Protein AF-A0A966R7M0-F1 (afdb_monomer_lite)

Foldseek 3Di:
DDPPPPPFFQKAKDFAWDADPVPRFIWFAAPPRPDIGGDDCVLVPDDPLLPVQRTHDDPLVVLLCVQLVVPPDQKDQLLSSLVRGDQVVSRQVVQDPPPDNCDNVNSVSNSVRSVSRSVPGRMMMGGDD

Sequence (129 aa):
MSKTAMGGHDIALELRVLMSPITGKPYVWDWGYQTRKEVDLSTYTVPEHLLIHIEGRGGAYYIYRDLNGYTKENEIAADNFFANFPEWEEVAPKVVEGDYSWTEEDHNSFRKLAEWCSERPGFVWTWPY

Radius of gyration: 16.23 Å; chains: 1; bounding box: 34×43×47 Å

Secondary structure (DSSP, 8-state):
---------SEEEEE--EE-TTT--EEEEPTTS--EEE--GGGG---GGGGGGSEE-SHHHHHHHHHTT-SS-SEEEHHHHHHTPPPHHHHGGG--BTB----HHHHHHHHHHHHHHHTSTTEEEE---

Structure (mmCIF, N/CA/C/O backbone):
data_AF-A0A966R7M0-F1
#
_entry.id   AF-A0A966R7M0-F1
#
loop_
_atom_site.group_PDB
_atom_site.id
_atom_site.type_symbol
_atom_site.label_atom_id
_atom_site.label_alt_id
_atom_site.label_comp_id
_atom_site.label_asym_id
_atom_site.label_entity_id
_atom_site.label_seq_id
_atom_site.pdbx_PDB_ins_code
_atom_site.Cartn_x
_atom_site.Cartn_y
_atom_site.Cartn_z
_atom_site.occupancy
_atom_site.B_iso_or_equiv
_atom_site.auth_seq_id
_atom_site.auth_comp_id
_atom_site.auth_asym_id
_atom_site.auth_atom_id
_atom_site.pdbx_PDB_model_num
ATOM 1 N N . MET A 1 1 ? 12.845 34.941 -9.083 1.00 35.88 1 MET A N 1
ATOM 2 C CA . MET A 1 1 ? 11.556 34.279 -8.793 1.00 35.88 1 MET A CA 1
ATOM 3 C C . MET A 1 1 ? 11.875 32.917 -8.207 1.00 35.88 1 MET A C 1
ATOM 5 O O . MET A 1 1 ? 12.387 32.072 -8.927 1.00 35.88 1 MET A O 1
ATOM 9 N N . SER A 1 2 ? 11.693 32.752 -6.897 1.00 37.03 2 SER A N 1
ATOM 10 C CA . SER A 1 2 ? 11.897 31.467 -6.226 1.00 37.03 2 SER A CA 1
ATOM 11 C C . SER A 1 2 ? 10.710 30.568 -6.563 1.00 37.03 2 SER A C 1
ATOM 13 O O . SER A 1 2 ? 9.593 30.848 -6.134 1.00 37.03 2 SER A O 1
ATOM 15 N N . LYS A 1 3 ? 10.926 29.543 -7.393 1.00 37.00 3 LYS A N 1
ATOM 16 C CA . LYS A 1 3 ? 9.976 28.439 -7.526 1.00 37.00 3 LYS A CA 1
ATOM 17 C C . LYS A 1 3 ? 10.215 27.531 -6.329 1.00 37.00 3 LYS A C 1
ATOM 19 O O . LYS A 1 3 ? 11.137 26.723 -6.341 1.00 37.00 3 LYS A O 1
ATOM 24 N N . THR A 1 4 ? 9.416 27.701 -5.287 1.00 37.06 4 THR A N 1
ATOM 25 C CA . THR A 1 4 ? 9.283 26.700 -4.233 1.00 37.06 4 THR A CA 1
ATOM 26 C C . THR A 1 4 ? 8.795 25.424 -4.916 1.00 37.06 4 THR A C 1
ATOM 28 O O . THR A 1 4 ? 7.667 25.380 -5.404 1.00 37.06 4 THR A O 1
ATOM 31 N N . ALA A 1 5 ? 9.667 24.425 -5.054 1.00 37.91 5 ALA A N 1
ATOM 32 C CA . ALA A 1 5 ? 9.270 23.107 -5.516 1.00 37.91 5 ALA A CA 1
ATOM 33 C C . ALA A 1 5 ? 8.318 22.531 -4.461 1.00 37.91 5 ALA A C 1
ATOM 35 O O . ALA A 1 5 ? 8.752 22.102 -3.394 1.00 37.91 5 ALA A O 1
ATOM 36 N N . MET A 1 6 ? 7.013 22.593 -4.727 1.00 37.59 6 MET A N 1
ATOM 37 C CA . MET A 1 6 ? 6.029 21.789 -4.012 1.00 37.59 6 MET A CA 1
ATOM 38 C C . MET A 1 6 ? 6.321 20.344 -4.401 1.00 37.59 6 MET A C 1
ATOM 40 O O . MET A 1 6 ? 5.908 19.889 -5.463 1.00 37.59 6 MET A O 1
ATOM 44 N N . GLY A 1 7 ? 7.150 19.668 -3.611 1.00 39.31 7 GLY A N 1
ATOM 45 C CA . GLY A 1 7 ? 7.468 18.263 -3.811 1.00 39.31 7 GLY A CA 1
ATOM 46 C C . GLY A 1 7 ? 6.246 17.411 -3.488 1.00 39.31 7 GLY A C 1
ATOM 47 O O . GLY A 1 7 ? 6.173 16.874 -2.391 1.00 39.31 7 GLY A O 1
ATOM 48 N N . GLY A 1 8 ? 5.292 17.341 -4.416 1.00 54.91 8 GLY A N 1
ATOM 49 C CA . GLY A 1 8 ? 4.174 16.406 -4.367 1.00 54.91 8 GLY A CA 1
ATOM 50 C C . GLY A 1 8 ? 4.659 14.985 -4.640 1.00 54.91 8 GLY A C 1
ATOM 51 O O . GLY A 1 8 ? 5.636 14.784 -5.364 1.00 54.91 8 GLY A O 1
ATOM 52 N N . HIS A 1 9 ? 4.020 14.016 -4.004 1.00 60.94 9 HIS A N 1
ATOM 53 C CA . HIS A 1 9 ? 4.139 12.603 -4.351 1.00 60.94 9 HIS A CA 1
ATOM 54 C C . HIS A 1 9 ? 3.080 12.296 -5.410 1.00 60.94 9 HIS A C 1
ATOM 56 O O . HIS A 1 9 ? 1.997 12.877 -5.351 1.00 60.94 9 HIS A O 1
ATOM 62 N N . ASP A 1 10 ? 3.388 11.423 -6.366 1.00 78.69 10 ASP A N 1
ATOM 63 C CA . ASP A 1 10 ? 2.438 11.006 -7.410 1.00 78.69 10 ASP A CA 1
ATOM 64 C C . ASP A 1 10 ? 1.548 9.852 -6.920 1.00 78.69 10 ASP A C 1
ATOM 66 O O . ASP A 1 10 ? 0.428 9.674 -7.395 1.00 78.69 10 ASP A O 1
ATOM 70 N N . ILE A 1 11 ? 2.033 9.112 -5.919 1.00 87.62 11 ILE A N 1
ATOM 71 C CA . ILE A 1 11 ? 1.284 8.153 -5.108 1.00 87.62 11 ILE A CA 1
ATOM 72 C C . ILE A 1 11 ? 1.777 8.223 -3.659 1.00 87.62 11 ILE A C 1
ATOM 74 O O . ILE A 1 11 ? 2.974 8.410 -3.413 1.00 87.62 11 ILE A O 1
ATOM 78 N N . ALA A 1 12 ? 0.881 8.019 -2.702 1.00 92.06 12 ALA A N 1
ATOM 79 C CA . ALA A 1 12 ? 1.232 7.750 -1.316 1.00 92.06 12 ALA A CA 1
ATOM 80 C C . ALA A 1 12 ? 0.381 6.610 -0.739 1.00 92.06 12 ALA A C 1
ATOM 82 O O . ALA A 1 12 ? -0.764 6.402 -1.137 1.00 92.06 12 ALA A O 1
ATOM 83 N N . LEU A 1 13 ? 0.947 5.874 0.213 1.00 93.31 13 LEU A N 1
ATOM 84 C CA . LEU A 1 13 ? 0.245 4.902 1.038 1.00 93.31 13 LEU A CA 1
ATOM 85 C C . LEU A 1 13 ? -0.063 5.519 2.403 1.00 93.31 13 LEU A C 1
ATOM 87 O O . LEU A 1 13 ? 0.836 5.891 3.155 1.00 93.31 13 LEU A O 1
ATOM 91 N N . GLU A 1 14 ? -1.337 5.553 2.764 1.00 92.75 14 GLU A N 1
ATOM 92 C CA . GLU A 1 14 ? -1.814 6.024 4.059 1.00 92.75 14 GLU A CA 1
ATOM 93 C C . GLU A 1 14 ? -2.369 4.867 4.886 1.00 92.75 14 GLU A C 1
ATOM 95 O O . GLU A 1 14 ? -3.020 3.964 4.364 1.00 92.75 14 GLU A O 1
ATOM 100 N N . LEU A 1 15 ? -2.182 4.929 6.205 1.00 92.69 15 LEU A N 1
ATOM 101 C CA . LEU A 1 15 ? -2.865 4.061 7.158 1.00 92.69 15 LEU A CA 1
ATOM 102 C C . LEU A 1 15 ? -3.935 4.869 7.898 1.00 92.69 15 LEU A C 1
ATOM 104 O O . LEU A 1 15 ? -3.625 5.741 8.711 1.00 92.69 15 LEU A O 1
ATOM 108 N N . ARG A 1 16 ? -5.208 4.565 7.639 1.00 91.25 16 ARG A N 1
ATOM 109 C CA . ARG A 1 16 ? -6.355 5.248 8.247 1.00 91.25 16 ARG A CA 1
ATOM 110 C C . ARG A 1 16 ? -6.905 4.433 9.403 1.00 91.25 16 ARG A C 1
ATOM 112 O O . ARG A 1 16 ? -7.558 3.409 9.217 1.00 91.25 16 ARG A O 1
ATOM 119 N N . VAL A 1 17 ? -6.653 4.920 10.612 1.00 92.50 17 VAL A N 1
ATOM 120 C CA . VAL A 1 17 ? -7.034 4.257 11.862 1.00 92.50 17 VAL A CA 1
ATOM 121 C C . VAL A 1 17 ? -7.840 5.219 12.718 1.00 92.50 17 VAL A C 1
ATOM 123 O O . VAL A 1 17 ? -7.537 6.407 12.812 1.00 92.50 17 VAL A O 1
ATOM 126 N N . LEU A 1 18 ? -8.871 4.690 13.364 1.00 91.50 18 LEU A N 1
ATOM 127 C CA . LEU A 1 18 ? -9.716 5.415 14.299 1.00 91.50 18 LEU A CA 1
ATOM 128 C C . LEU A 1 18 ? -9.485 4.908 15.720 1.00 91.50 18 LEU A C 1
ATOM 130 O O . LEU A 1 18 ? -9.131 3.752 15.939 1.00 91.50 18 LEU A O 1
ATOM 134 N N . MET A 1 19 ? -9.737 5.766 16.705 1.00 93.88 19 MET A N 1
ATOM 135 C CA . MET A 1 19 ? -9.628 5.405 18.118 1.00 93.88 19 MET A CA 1
ATOM 136 C C . MET A 1 19 ? -10.998 5.117 18.720 1.00 93.88 19 MET A C 1
ATOM 138 O O . MET A 1 19 ? -11.938 5.900 18.590 1.00 93.88 19 MET A O 1
ATOM 142 N N . SER A 1 20 ? -11.119 3.969 19.384 1.00 91.50 20 SER A N 1
ATOM 143 C CA . SER A 1 20 ? -12.325 3.565 20.105 1.00 91.50 20 SER A CA 1
ATOM 144 C C . SER A 1 20 ? -12.574 4.482 21.302 1.00 91.50 20 SER A C 1
ATOM 146 O O . SER A 1 20 ? -11.750 4.475 22.216 1.00 91.50 20 SER A O 1
ATOM 148 N N . PRO A 1 21 ? -13.715 5.186 21.401 1.00 89.81 21 PRO A N 1
ATOM 149 C CA . PRO A 1 21 ? -14.019 5.955 22.608 1.00 89.81 21 PRO A CA 1
ATOM 150 C C . PRO A 1 21 ? -14.364 5.055 23.808 1.00 89.81 21 PRO A C 1
ATOM 152 O O . PRO A 1 21 ? -14.321 5.510 24.943 1.00 89.81 21 PRO A O 1
ATOM 155 N N . ILE A 1 22 ? -14.707 3.782 23.563 1.00 92.31 22 ILE A N 1
ATOM 156 C CA . ILE A 1 22 ? -15.101 2.816 24.601 1.00 92.31 22 ILE A CA 1
ATOM 157 C C . ILE A 1 22 ? -13.884 2.036 25.103 1.00 92.31 22 ILE A C 1
ATOM 159 O O . ILE A 1 22 ? -13.634 1.964 26.300 1.00 92.31 22 ILE A O 1
ATOM 163 N N . THR A 1 23 ? -13.138 1.419 24.183 1.00 91.25 23 THR A N 1
ATOM 164 C CA . THR A 1 23 ? -12.027 0.512 24.526 1.00 91.25 23 THR A CA 1
ATOM 165 C C . THR A 1 23 ? -10.672 1.211 24.549 1.00 91.25 23 THR A C 1
ATOM 167 O O . THR A 1 23 ? -9.699 0.616 24.999 1.00 91.25 23 THR A O 1
ATOM 170 N N . GLY A 1 24 ? -10.579 2.445 24.043 1.00 92.44 24 GLY A N 1
ATOM 171 C CA . GLY A 1 24 ? -9.309 3.159 23.895 1.00 92.44 24 GLY A CA 1
ATOM 172 C C . GLY A 1 24 ? -8.348 2.527 22.884 1.00 92.44 24 GLY A C 1
ATOM 173 O O . GLY A 1 24 ? -7.200 2.948 22.801 1.00 92.44 24 GLY A O 1
ATOM 174 N N . LYS A 1 25 ? -8.787 1.515 22.124 1.00 92.38 25 LYS A N 1
ATOM 175 C CA . LYS A 1 25 ? -7.963 0.790 21.153 1.00 92.38 25 LYS A CA 1
ATOM 176 C C . LYS A 1 25 ? -8.137 1.316 19.726 1.00 92.38 25 LYS A C 1
ATOM 178 O O . LYS A 1 25 ? -9.238 1.770 19.382 1.00 92.38 25 LYS A O 1
ATOM 183 N N . PRO A 1 26 ? -7.091 1.219 18.889 1.00 94.19 26 PRO A N 1
ATOM 184 C CA . PRO A 1 26 ? -7.196 1.506 17.470 1.00 94.19 26 PRO A CA 1
ATOM 185 C C . PRO A 1 26 ? -8.095 0.488 16.766 1.00 94.19 26 PRO A C 1
ATOM 187 O O . PRO A 1 26 ? -8.146 -0.694 17.115 1.00 94.19 26 PRO A O 1
ATOM 190 N N . TYR A 1 27 ? -8.826 0.958 15.765 1.00 93.19 27 TYR A N 1
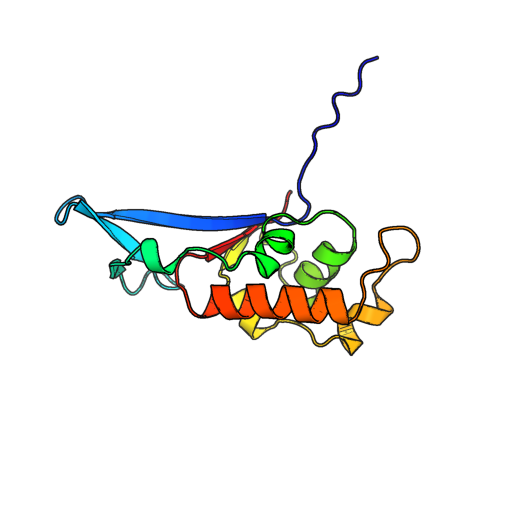ATOM 191 C CA . TYR A 1 27 ? -9.666 0.132 14.918 1.00 93.19 27 TYR A CA 1
ATOM 192 C C . TYR A 1 27 ? -9.744 0.704 13.508 1.00 93.19 27 TYR A C 1
ATOM 194 O O . TYR A 1 27 ? -9.540 1.898 13.287 1.00 93.19 27 TYR A O 1
ATOM 202 N N . VAL A 1 28 ? -10.111 -0.157 12.571 1.00 90.88 28 VAL A N 1
ATOM 203 C CA . VAL A 1 28 ? -10.386 0.205 11.183 1.00 90.88 28 VAL A CA 1
ATOM 204 C C . VAL A 1 28 ? -11.774 -0.283 10.795 1.00 90.88 28 VAL A C 1
ATOM 206 O O . VAL A 1 28 ? -12.350 -1.168 11.442 1.00 90.88 28 VAL A O 1
ATOM 209 N N . TRP A 1 29 ? -12.314 0.321 9.748 1.00 84.25 29 TRP A N 1
ATOM 210 C CA . TRP A 1 29 ? -13.477 -0.207 9.054 1.00 84.25 29 TRP A CA 1
ATOM 211 C C . TRP A 1 29 ? -13.004 -1.096 7.910 1.00 84.25 29 TRP A C 1
ATOM 213 O O . TRP A 1 29 ? -11.977 -0.817 7.292 1.00 84.25 29 TRP A O 1
ATOM 223 N N . ASP A 1 30 ? -13.732 -2.177 7.652 1.00 72.81 30 ASP A N 1
ATOM 224 C CA . ASP A 1 30 ? -13.605 -2.868 6.375 1.00 72.81 30 ASP A CA 1
ATOM 225 C C . ASP A 1 30 ? -14.116 -1.993 5.220 1.00 72.81 30 ASP A C 1
ATOM 227 O O . ASP A 1 30 ? -14.757 -0.949 5.412 1.00 72.81 30 ASP A O 1
ATOM 231 N N . TRP A 1 31 ? -13.806 -2.422 3.997 1.00 67.00 31 TRP A N 1
ATOM 232 C CA . TRP A 1 31 ? -14.342 -1.785 2.808 1.00 67.00 31 TRP A CA 1
ATOM 233 C C . TRP A 1 31 ? -15.877 -1.794 2.843 1.00 67.00 31 TRP A C 1
ATOM 235 O O . TRP A 1 31 ? -16.508 -2.826 3.070 1.00 67.00 31 TRP A O 1
ATOM 245 N N . GLY A 1 32 ? -16.487 -0.624 2.633 1.00 68.50 32 GLY A N 1
ATOM 246 C CA . GLY A 1 32 ? -17.939 -0.452 2.719 1.00 68.50 32 GLY A CA 1
ATOM 247 C C . GLY A 1 32 ? -18.488 -0.209 4.130 1.00 68.50 32 GLY A C 1
ATOM 248 O O . GLY A 1 32 ? -19.711 -0.186 4.285 1.00 68.50 32 GLY A O 1
ATOM 249 N N . TYR A 1 33 ? -17.625 0.007 5.134 1.00 76.88 33 TYR A N 1
ATOM 250 C CA . TYR A 1 33 ? -17.996 0.395 6.505 1.00 76.88 33 TYR A CA 1
ATOM 251 C C . TYR A 1 33 ? -18.978 -0.572 7.190 1.00 76.88 33 TYR A C 1
ATOM 253 O O . TYR A 1 33 ? -19.829 -0.156 7.977 1.00 76.88 33 TYR A O 1
ATOM 261 N N . GLN A 1 34 ? -18.883 -1.865 6.882 1.00 77.00 34 GLN A N 1
ATOM 262 C CA . GLN A 1 34 ? -19.800 -2.892 7.381 1.00 77.00 34 GLN A CA 1
ATOM 263 C C . GLN A 1 34 ? -19.371 -3.411 8.752 1.00 77.00 34 GLN A C 1
ATOM 265 O O . GLN A 1 34 ? -20.194 -3.598 9.650 1.00 77.00 34 GLN A O 1
ATOM 270 N N . THR A 1 35 ? -18.069 -3.615 8.933 1.00 79.00 35 THR A N 1
ATOM 271 C CA . THR A 1 35 ? -17.498 -4.246 10.116 1.00 79.00 35 THR A CA 1
ATOM 272 C C . THR A 1 35 ? -16.370 -3.414 10.684 1.00 79.00 35 THR A C 1
ATOM 274 O O . THR A 1 35 ? -15.410 -3.037 10.010 1.00 79.00 35 THR A O 1
ATOM 277 N N . ARG A 1 36 ? -16.451 -3.204 11.993 1.00 85.69 36 ARG A N 1
ATOM 278 C CA . ARG A 1 36 ? -15.388 -2.610 12.784 1.00 85.69 36 ARG A CA 1
ATOM 279 C C . ARG A 1 36 ? -14.416 -3.691 13.245 1.00 85.69 36 ARG A C 1
ATOM 281 O O . ARG A 1 36 ? -14.832 -4.642 13.904 1.00 85.69 36 ARG A O 1
ATOM 288 N N . LYS A 1 37 ? -13.126 -3.519 12.965 1.00 84.31 37 LYS A N 1
ATOM 289 C CA . LYS A 1 37 ? -12.069 -4.443 13.400 1.00 84.31 37 LYS A CA 1
ATOM 290 C C . LYS A 1 37 ? -11.094 -3.706 14.309 1.00 84.31 37 LYS A C 1
ATOM 292 O O . LYS A 1 37 ? -10.476 -2.739 13.875 1.00 84.31 37 LYS A O 1
ATOM 297 N N . GLU A 1 38 ? -10.976 -4.127 15.571 1.00 90.50 38 GLU A N 1
ATOM 298 C CA . GLU A 1 38 ? -9.846 -3.687 16.403 1.00 90.50 38 GLU A CA 1
ATOM 299 C C . GLU A 1 38 ? -8.549 -4.195 15.767 1.00 90.50 38 GLU A C 1
ATOM 301 O O . GLU A 1 38 ? -8.500 -5.325 15.278 1.00 90.50 38 GLU A O 1
ATOM 306 N N . VAL A 1 39 ? -7.515 -3.357 15.752 1.00 90.62 39 VAL A N 1
ATOM 307 C CA . VAL A 1 39 ? -6.235 -3.682 15.113 1.00 90.62 39 VAL A CA 1
ATOM 308 C C . VAL A 1 39 ? -5.096 -3.559 16.110 1.00 90.62 39 VAL A C 1
ATOM 310 O O . VAL A 1 39 ? -5.127 -2.717 17.004 1.00 90.62 39 VAL A O 1
ATOM 313 N N . ASP A 1 40 ? -4.077 -4.395 15.952 1.00 90.75 40 ASP A N 1
ATOM 314 C CA . ASP A 1 40 ? -2.808 -4.241 16.655 1.00 90.75 40 ASP A CA 1
ATOM 315 C C . ASP A 1 40 ? -1.822 -3.519 15.734 1.00 90.75 40 ASP A C 1
ATOM 317 O O . ASP A 1 40 ? -1.341 -4.098 14.760 1.00 90.75 40 ASP A O 1
ATOM 321 N N . LEU A 1 41 ? -1.517 -2.255 16.039 1.00 90.19 41 LEU A N 1
ATOM 322 C CA . LEU A 1 41 ? -0.634 -1.423 15.214 1.00 90.19 41 LEU A CA 1
ATOM 323 C C . LEU A 1 41 ? 0.802 -1.954 15.134 1.00 90.19 41 LEU A C 1
ATOM 325 O O . LEU A 1 41 ? 1.512 -1.609 14.194 1.00 90.19 41 LEU A O 1
ATOM 329 N N . SER A 1 42 ? 1.230 -2.830 16.050 1.00 90.56 42 SER A N 1
ATOM 330 C CA . SER A 1 42 ? 2.542 -3.482 15.937 1.00 90.56 42 SER A CA 1
ATOM 331 C C . SER A 1 42 ? 2.643 -4.397 14.708 1.00 90.56 42 SER A C 1
ATOM 333 O O . SER A 1 42 ? 3.734 -4.633 14.197 1.00 90.56 42 SER A O 1
ATOM 335 N N . THR A 1 43 ? 1.505 -4.856 14.176 1.00 89.94 43 THR A N 1
ATOM 336 C CA . THR A 1 43 ? 1.431 -5.683 12.958 1.00 89.94 43 THR A CA 1
ATOM 337 C C . THR A 1 43 ? 1.411 -4.863 11.658 1.00 89.94 43 THR A C 1
ATOM 339 O O . THR A 1 43 ? 1.433 -5.439 10.567 1.00 89.94 43 THR A O 1
ATOM 342 N N . TYR A 1 44 ? 1.396 -3.527 11.773 1.00 92.44 44 TYR A N 1
ATOM 343 C CA . TYR A 1 44 ? 1.336 -2.562 10.665 1.00 92.44 44 TYR A CA 1
ATOM 344 C C . TYR A 1 44 ? 2.701 -1.935 10.342 1.00 92.44 44 TYR A C 1
ATOM 346 O O . TYR A 1 44 ? 2.782 -0.992 9.556 1.00 92.44 44 TYR A O 1
ATOM 354 N N . THR A 1 45 ? 3.793 -2.447 10.913 1.00 93.06 45 THR A N 1
ATOM 355 C CA . THR A 1 45 ? 5.142 -2.036 10.509 1.00 93.06 45 THR A CA 1
ATOM 356 C C . THR A 1 45 ? 5.463 -2.595 9.124 1.00 93.06 45 THR A C 1
ATOM 358 O O . THR A 1 45 ? 5.651 -3.802 8.965 1.00 93.06 45 THR A O 1
ATOM 361 N N . VAL A 1 46 ? 5.528 -1.709 8.128 1.00 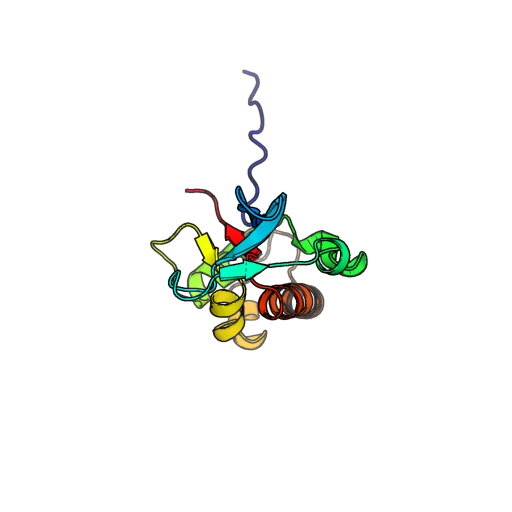93.12 46 VAL A N 1
ATOM 362 C CA . VAL A 1 46 ? 5.897 -2.062 6.751 1.00 93.12 46 VAL A CA 1
ATOM 363 C C . VAL A 1 46 ? 7.340 -2.599 6.729 1.00 93.12 46 VAL A C 1
ATOM 365 O O . VAL A 1 46 ? 8.224 -1.975 7.324 1.00 93.12 46 VAL A O 1
ATOM 368 N N . PRO A 1 47 ? 7.610 -3.738 6.063 1.00 95.00 47 PRO A N 1
ATOM 369 C CA . PRO A 1 47 ? 8.962 -4.271 5.915 1.00 95.00 47 PRO A CA 1
ATOM 370 C C . PRO A 1 47 ? 9.936 -3.267 5.284 1.00 95.00 47 PRO A C 1
ATOM 372 O O . PRO A 1 47 ? 9.597 -2.606 4.307 1.00 95.00 47 PRO A O 1
ATOM 375 N N . GLU A 1 48 ? 11.173 -3.208 5.792 1.00 95.50 48 GLU A N 1
ATOM 376 C CA . GLU A 1 48 ? 12.176 -2.196 5.406 1.00 95.50 48 GLU A CA 1
ATOM 377 C C . GLU A 1 48 ? 12.408 -2.108 3.889 1.00 95.50 48 GLU A C 1
ATOM 379 O O . GLU A 1 48 ? 12.409 -1.023 3.315 1.00 95.50 48 GLU A O 1
ATOM 384 N N . HIS A 1 49 ? 12.519 -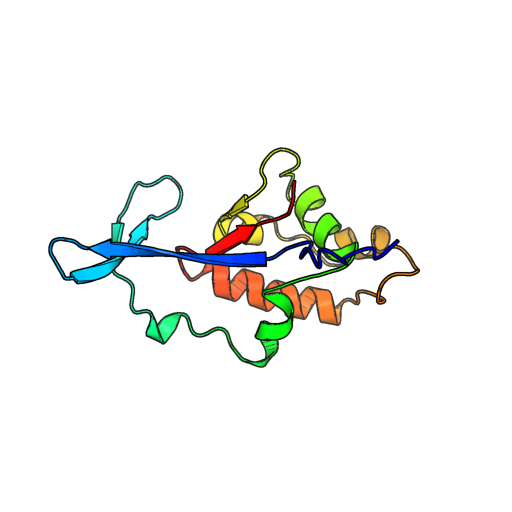3.256 3.218 1.00 93.69 49 HIS A N 1
ATOM 385 C CA . HIS A 1 49 ? 12.740 -3.334 1.771 1.00 93.69 49 HIS A CA 1
ATOM 386 C C . HIS A 1 49 ? 11.549 -2.855 0.922 1.00 93.69 49 HIS A C 1
ATOM 388 O O . HIS A 1 49 ? 11.708 -2.653 -0.277 1.00 93.69 49 HIS A O 1
ATOM 394 N N . LEU A 1 50 ? 10.368 -2.680 1.524 1.00 94.94 50 LEU A N 1
ATOM 395 C CA . LEU A 1 50 ? 9.162 -2.184 0.859 1.00 94.94 50 LEU A CA 1
ATOM 396 C C . LEU A 1 50 ? 8.913 -0.696 1.134 1.00 94.94 50 LEU A C 1
ATOM 398 O O . LEU A 1 50 ? 8.103 -0.084 0.444 1.00 94.94 50 LEU A O 1
ATOM 402 N N . LEU A 1 51 ? 9.621 -0.091 2.100 1.00 92.69 51 LEU A N 1
ATOM 403 C CA . LEU A 1 51 ? 9.442 1.319 2.473 1.00 92.69 51 LEU A CA 1
ATOM 404 C C . LEU A 1 51 ? 9.668 2.281 1.300 1.00 92.69 51 LEU A C 1
ATOM 406 O O . LEU A 1 51 ? 9.067 3.350 1.269 1.00 92.69 51 LEU A O 1
ATOM 410 N N . ILE A 1 52 ? 10.494 1.888 0.325 1.00 90.56 52 ILE A N 1
ATOM 411 C CA . ILE A 1 52 ? 10.784 2.675 -0.881 1.00 90.56 52 ILE A CA 1
ATOM 412 C C . ILE A 1 52 ? 9.535 2.985 -1.722 1.00 90.56 52 ILE A C 1
ATOM 414 O O . ILE A 1 52 ? 9.531 3.964 -2.458 1.00 90.56 52 ILE A O 1
ATOM 418 N N . HIS A 1 53 ? 8.475 2.185 -1.582 1.00 91.81 53 HIS A N 1
ATOM 419 C CA . HIS A 1 53 ? 7.244 2.307 -2.365 1.00 91.81 53 HIS A CA 1
ATOM 420 C C . HIS A 1 53 ? 6.079 2.949 -1.599 1.00 91.81 53 HIS A C 1
ATOM 422 O O . HIS A 1 53 ? 4.992 3.085 -2.154 1.00 91.81 53 HIS A O 1
ATOM 428 N N . ILE A 1 54 ? 6.266 3.329 -0.327 1.00 91.56 54 ILE A N 1
ATOM 429 C CA . ILE A 1 54 ? 5.216 4.011 0.458 1.00 91.56 54 ILE A CA 1
ATOM 430 C C . ILE A 1 54 ? 4.881 5.368 -0.162 1.00 91.56 54 ILE A C 1
ATOM 432 O O . ILE A 1 54 ? 3.728 5.785 -0.170 1.00 91.56 54 ILE A O 1
ATOM 436 N N . GLU A 1 55 ? 5.891 6.046 -0.694 1.00 89.12 55 GLU A N 1
ATOM 437 C CA . GLU A 1 55 ? 5.770 7.333 -1.357 1.00 89.12 55 GLU A CA 1
ATOM 438 C C . GLU A 1 55 ? 6.467 7.247 -2.710 1.00 89.12 55 GLU A C 1
ATOM 440 O O . GLU A 1 55 ? 7.684 7.086 -2.792 1.00 89.12 55 GLU A O 1
ATOM 445 N N . GLY A 1 56 ? 5.692 7.368 -3.782 1.00 82.81 56 GLY A N 1
ATOM 446 C CA . GLY A 1 56 ? 6.191 7.239 -5.141 1.00 82.81 56 GLY A CA 1
ATOM 447 C C . GLY A 1 56 ? 6.228 8.570 -5.879 1.00 82.81 56 GLY A C 1
ATOM 448 O O . GLY A 1 56 ? 5.373 9.440 -5.694 1.00 82.81 56 GLY A O 1
ATOM 449 N N . ARG A 1 57 ? 7.232 8.725 -6.744 1.00 79.75 57 ARG A N 1
ATOM 450 C CA . ARG A 1 57 ? 7.311 9.795 -7.745 1.00 79.75 57 ARG A CA 1
ATOM 451 C C . ARG A 1 57 ? 7.642 9.214 -9.112 1.00 79.75 57 ARG A C 1
ATOM 453 O O . ARG A 1 57 ? 8.364 8.223 -9.198 1.00 79.75 57 ARG A O 1
ATOM 460 N N . GLY A 1 58 ? 7.167 9.875 -10.156 1.00 77.44 58 GLY A N 1
ATOM 461 C CA . GLY A 1 58 ? 7.400 9.542 -11.553 1.00 77.44 58 GLY A CA 1
ATOM 462 C C . GLY A 1 58 ? 6.176 8.954 -12.250 1.00 77.44 58 GLY A C 1
ATOM 463 O O . GLY A 1 58 ? 5.267 8.396 -11.628 1.00 77.44 58 GLY A O 1
ATOM 464 N N . GLY A 1 59 ? 6.199 9.039 -13.584 1.00 77.12 59 GLY A N 1
ATOM 465 C CA . GLY A 1 59 ? 5.116 8.593 -14.466 1.00 77.12 59 GLY A CA 1
ATOM 466 C C . GLY A 1 59 ? 4.657 7.144 -14.259 1.00 77.12 59 GLY A C 1
ATOM 467 O O . GLY A 1 59 ? 3.500 6.824 -14.528 1.00 77.12 59 GLY A O 1
ATOM 468 N N . ALA A 1 60 ? 5.535 6.278 -13.742 1.00 82.69 60 ALA A N 1
ATOM 469 C CA . ALA A 1 60 ? 5.250 4.864 -13.529 1.00 82.69 60 ALA A CA 1
ATOM 470 C C . ALA A 1 60 ? 4.058 4.624 -12.590 1.00 82.69 60 ALA A C 1
ATOM 472 O O . ALA A 1 60 ? 3.248 3.739 -12.850 1.00 82.69 60 ALA A O 1
ATOM 473 N N . TYR A 1 61 ? 3.890 5.435 -11.543 1.00 85.31 61 TYR A N 1
ATOM 474 C CA . TYR A 1 61 ? 2.801 5.244 -10.581 1.00 85.31 61 TYR A CA 1
ATOM 475 C C . TYR A 1 61 ? 1.421 5.598 -11.156 1.00 85.31 61 TYR A C 1
ATOM 477 O O . TYR A 1 61 ? 0.429 4.940 -10.836 1.00 85.31 61 TYR A O 1
ATOM 485 N N . TYR A 1 62 ? 1.359 6.553 -12.091 1.00 82.69 62 TYR A N 1
ATOM 486 C CA . TYR A 1 62 ? 0.124 6.879 -12.810 1.00 82.69 62 TYR A CA 1
ATOM 487 C C . TYR A 1 62 ? -0.382 5.720 -13.676 1.00 82.69 62 TYR A C 1
ATOM 489 O O . TYR A 1 62 ? -1.593 5.576 -13.846 1.00 82.69 62 TYR A O 1
ATOM 497 N N . ILE A 1 63 ? 0.518 4.854 -14.162 1.00 87.12 63 ILE A N 1
ATOM 498 C CA . ILE A 1 63 ? 0.147 3.661 -14.935 1.00 87.12 63 ILE A CA 1
ATOM 499 C C . ILE A 1 63 ? -0.782 2.765 -14.110 1.00 87.12 63 ILE A C 1
ATOM 501 O O . ILE A 1 63 ? -1.796 2.297 -14.627 1.00 87.12 63 ILE A O 1
ATOM 505 N N . TYR A 1 64 ? -0.476 2.565 -12.825 1.00 88.69 64 TYR A N 1
ATOM 506 C CA . TYR A 1 64 ? -1.262 1.695 -11.949 1.00 88.69 64 TYR A CA 1
ATOM 507 C C . TYR A 1 64 ? -2.642 2.272 -11.651 1.00 88.69 64 TYR A C 1
ATOM 509 O O . TYR A 1 64 ? -3.617 1.524 -11.667 1.00 88.69 64 TYR A O 1
ATOM 517 N N . ARG A 1 65 ? -2.755 3.588 -11.439 1.00 84.31 65 ARG A N 1
ATOM 518 C CA . ARG A 1 65 ? -4.056 4.259 -11.289 1.00 84.31 65 ARG A CA 1
ATOM 519 C C . ARG A 1 65 ? -4.921 4.066 -12.536 1.00 84.31 65 ARG A C 1
ATOM 521 O O . ARG A 1 65 ? -6.087 3.685 -12.432 1.00 84.31 65 ARG A O 1
ATOM 528 N N . ASP A 1 66 ? -4.343 4.316 -13.709 1.00 83.44 66 ASP A N 1
ATOM 529 C CA . ASP A 1 66 ? -5.059 4.252 -14.982 1.00 83.44 66 ASP A CA 1
ATOM 530 C C . ASP A 1 66 ? -5.481 2.813 -15.324 1.00 83.44 66 ASP A C 1
ATOM 532 O O . ASP A 1 66 ? -6.604 2.598 -15.782 1.00 83.44 66 ASP A O 1
ATOM 536 N N . LEU A 1 67 ? -4.616 1.823 -15.069 1.00 83.81 67 LEU A N 1
ATOM 537 C CA . LEU A 1 67 ? -4.914 0.402 -15.292 1.00 83.81 67 LEU A CA 1
ATOM 538 C C . LEU A 1 67 ? -5.936 -0.158 -14.298 1.00 83.81 67 LEU A C 1
ATOM 540 O O . LEU A 1 67 ? -6.775 -0.959 -14.695 1.00 83.81 67 LEU A O 1
ATOM 544 N N . ASN A 1 68 ? -5.942 0.314 -13.050 1.00 78.19 68 ASN A N 1
ATOM 545 C CA . ASN A 1 68 ? -6.969 -0.073 -12.082 1.00 78.19 68 ASN A CA 1
ATOM 546 C C . ASN A 1 68 ? -8.345 0.568 -12.384 1.00 78.19 68 ASN A C 1
ATOM 548 O O . ASN A 1 68 ? -9.334 0.229 -11.743 1.00 78.19 68 ASN A O 1
ATOM 552 N N . GLY A 1 69 ? -8.445 1.488 -13.353 1.00 71.25 69 GLY A N 1
ATOM 553 C CA . GLY A 1 69 ? -9.715 2.094 -13.772 1.00 71.25 69 GLY A CA 1
ATOM 554 C C . GLY A 1 69 ? -10.217 3.239 -12.881 1.00 71.25 69 GLY A C 1
ATOM 555 O O . GLY A 1 69 ? -11.302 3.775 -13.125 1.00 71.25 69 GLY A O 1
ATOM 556 N N . TYR A 1 70 ? -9.426 3.686 -11.901 1.00 66.19 70 TYR A N 1
ATOM 557 C CA . TYR A 1 70 ? -9.803 4.729 -10.934 1.00 66.19 70 TYR A CA 1
ATOM 558 C C . TYR A 1 70 ? -9.449 6.128 -11.440 1.00 66.19 70 TYR A C 1
ATOM 560 O O . TYR A 1 70 ? -8.721 6.893 -10.820 1.00 66.19 70 TYR A O 1
ATOM 568 N N . THR A 1 71 ? -9.997 6.487 -12.598 1.00 61.09 71 THR A N 1
ATOM 569 C CA . THR A 1 71 ? -9.718 7.781 -13.251 1.00 61.09 71 THR A CA 1
ATOM 570 C C . THR A 1 71 ? -10.436 8.972 -12.607 1.00 61.09 71 THR A C 1
ATOM 572 O O . THR A 1 71 ? -10.179 10.114 -12.981 1.00 61.09 71 THR A O 1
ATOM 575 N N . LYS A 1 72 ? -11.355 8.724 -11.663 1.00 66.75 72 LYS A N 1
ATOM 576 C CA . LYS A 1 72 ? -12.185 9.756 -11.013 1.00 66.75 72 LYS A CA 1
ATOM 577 C C . LYS A 1 72 ? -12.032 9.823 -9.495 1.00 66.75 72 LYS A C 1
ATOM 579 O O . LYS A 1 72 ? -12.543 10.764 -8.896 1.00 66.75 72 LYS A O 1
ATOM 584 N N . GLU A 1 73 ? -11.396 8.825 -8.891 1.00 76.31 73 GLU A N 1
ATOM 585 C CA . GLU A 1 73 ? -11.198 8.742 -7.447 1.00 76.31 73 GLU A CA 1
ATOM 586 C C . GLU A 1 73 ? -9.725 8.984 -7.134 1.00 76.31 73 GLU A C 1
ATOM 588 O O . GLU A 1 73 ? -8.835 8.462 -7.804 1.00 76.31 73 GLU A O 1
ATOM 593 N N . ASN A 1 74 ? -9.473 9.789 -6.106 1.00 84.56 74 ASN A N 1
ATOM 594 C CA . ASN A 1 74 ? -8.118 10.151 -5.701 1.00 84.56 74 ASN A CA 1
ATOM 595 C C . ASN A 1 74 ? -7.532 9.209 -4.652 1.00 84.56 74 ASN A C 1
ATOM 597 O O . ASN A 1 74 ? -6.407 9.403 -4.196 1.00 84.56 74 ASN A O 1
ATOM 601 N N . GLU A 1 75 ? -8.309 8.211 -4.257 1.00 88.50 75 GLU A N 1
ATOM 602 C CA . GLU A 1 75 ? -7.936 7.239 -3.256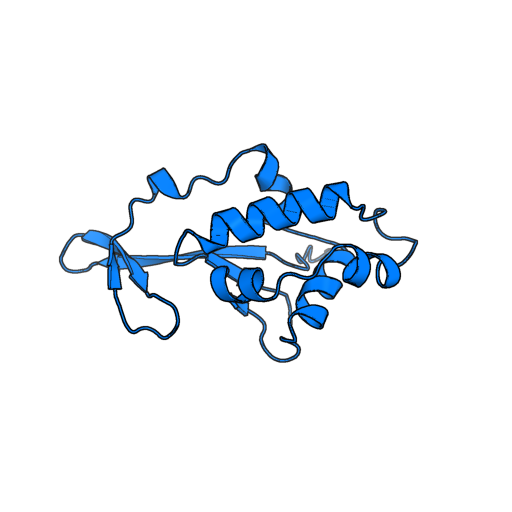 1.00 88.50 75 GLU A CA 1
ATOM 603 C C . GLU A 1 75 ? -8.601 5.897 -3.532 1.00 88.50 75 GLU A C 1
ATOM 605 O O . GLU A 1 75 ? -9.666 5.838 -4.143 1.00 88.50 75 GLU A O 1
ATOM 610 N N . ILE A 1 76 ? -7.973 4.822 -3.071 1.00 88.81 76 ILE A N 1
ATOM 611 C CA . ILE A 1 76 ? -8.484 3.461 -3.189 1.00 88.81 76 ILE A CA 1
ATOM 612 C C . ILE A 1 76 ? -7.965 2.620 -2.023 1.00 88.81 76 ILE A C 1
ATOM 614 O O . ILE A 1 76 ? -6.801 2.723 -1.635 1.00 88.81 76 ILE A O 1
ATOM 618 N N . ALA A 1 77 ? -8.819 1.778 -1.443 1.00 89.94 77 ALA A N 1
ATOM 619 C CA . ALA A 1 77 ? -8.371 0.836 -0.423 1.00 89.94 77 ALA A CA 1
ATOM 620 C C . ALA A 1 77 ? -7.365 -0.177 -0.998 1.00 89.94 77 ALA A C 1
ATOM 622 O O . ALA A 1 77 ? -7.465 -0.592 -2.155 1.00 89.94 77 ALA A O 1
ATOM 623 N N . ALA A 1 78 ? -6.373 -0.559 -0.192 1.00 92.50 78 ALA A N 1
ATOM 624 C CA . ALA A 1 78 ? -5.263 -1.391 -0.651 1.00 92.50 78 ALA A CA 1
ATOM 625 C C . ALA A 1 78 ? -5.693 -2.777 -1.158 1.00 92.50 78 ALA A C 1
ATOM 627 O O . ALA A 1 78 ? -5.078 -3.303 -2.081 1.00 92.50 78 ALA A O 1
ATOM 628 N N . ASP A 1 79 ? -6.761 -3.345 -0.601 1.00 90.88 79 ASP A N 1
ATOM 629 C CA . ASP A 1 79 ? -7.359 -4.601 -1.054 1.00 90.88 79 ASP A CA 1
ATOM 630 C C . ASP A 1 79 ? -7.954 -4.489 -2.462 1.00 90.88 79 ASP A C 1
ATOM 632 O O . ASP A 1 79 ? -7.656 -5.312 -3.326 1.00 90.88 79 ASP A O 1
ATOM 636 N N . ASN A 1 80 ? -8.719 -3.432 -2.733 1.00 89.88 80 ASN A N 1
ATOM 637 C CA . ASN A 1 80 ? -9.281 -3.182 -4.061 1.00 89.88 80 ASN A CA 1
ATOM 638 C C . ASN A 1 80 ? -8.216 -2.837 -5.103 1.00 89.88 80 ASN A C 1
ATOM 640 O O . ASN A 1 80 ? -8.345 -3.228 -6.265 1.00 89.88 80 ASN A O 1
ATOM 644 N N . PHE A 1 81 ? -7.172 -2.118 -4.688 1.00 91.94 81 PHE A N 1
ATOM 645 C CA . PHE A 1 81 ? -6.018 -1.833 -5.536 1.00 91.94 81 PHE A CA 1
ATOM 646 C C . PHE A 1 81 ? -5.262 -3.108 -5.900 1.00 91.94 81 PHE A C 1
ATOM 648 O O . PHE A 1 81 ? -4.888 -3.305 -7.052 1.00 91.94 81 PHE A O 1
ATOM 655 N N . PHE A 1 82 ? -5.063 -4.0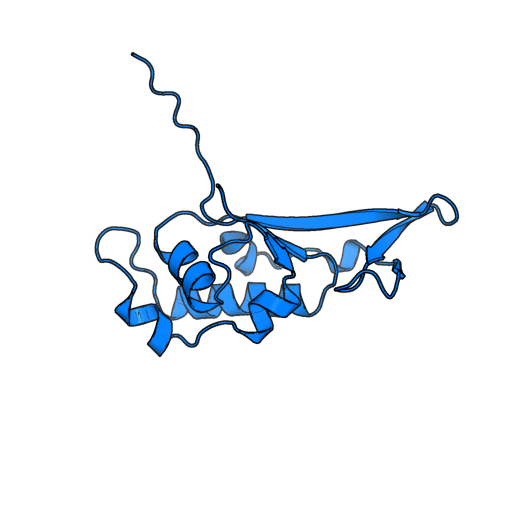02 -4.932 1.00 94.06 82 PHE A N 1
ATOM 656 C CA . PHE A 1 82 ? -4.374 -5.259 -5.184 1.00 94.06 82 PHE A CA 1
ATOM 657 C C . PHE A 1 82 ? -5.208 -6.229 -6.032 1.00 94.06 82 PHE A C 1
ATOM 659 O O . PHE A 1 82 ? -4.664 -6.919 -6.890 1.00 94.06 82 PHE A O 1
ATOM 666 N N . ALA A 1 83 ? -6.533 -6.243 -5.854 1.00 91.81 83 ALA A N 1
ATOM 667 C CA . ALA A 1 83 ? -7.440 -7.113 -6.604 1.00 91.81 83 ALA A CA 1
ATOM 668 C C . ALA A 1 83 ? -7.377 -6.910 -8.129 1.00 91.81 83 ALA A C 1
ATOM 670 O O . ALA A 1 83 ? -7.662 -7.847 -8.872 1.00 91.81 83 ALA A O 1
ATOM 671 N N . ASN A 1 84 ? -7.003 -5.711 -8.587 1.00 90.31 84 ASN A N 1
ATOM 672 C CA . ASN A 1 84 ? -6.824 -5.391 -10.005 1.00 90.31 84 ASN A CA 1
ATOM 673 C C . ASN A 1 84 ? -5.394 -4.914 -10.299 1.00 90.31 84 ASN A C 1
ATOM 675 O O . ASN A 1 84 ? -5.170 -4.144 -11.236 1.00 90.31 84 ASN A O 1
ATOM 679 N N . PHE A 1 85 ? -4.422 -5.346 -9.488 1.00 93.19 85 PHE A N 1
ATOM 680 C CA . PHE A 1 85 ? -3.029 -4.999 -9.717 1.00 93.19 85 PHE A CA 1
ATOM 681 C C . PHE A 1 85 ? -2.579 -5.599 -11.058 1.00 93.19 85 PHE A C 1
ATOM 683 O O . PHE A 1 85 ? -2.709 -6.811 -11.241 1.00 93.19 85 PHE A O 1
ATOM 690 N N . PRO A 1 86 ? -2.086 -4.776 -11.997 1.00 93.50 86 PRO A N 1
ATOM 691 C CA . PRO A 1 86 ? -1.766 -5.233 -13.344 1.00 93.50 86 PRO A CA 1
ATOM 692 C C . PRO A 1 86 ? -0.567 -6.180 -13.336 1.00 93.50 86 PRO A C 1
ATOM 694 O O . PRO A 1 86 ? 0.293 -6.084 -12.461 1.00 93.50 86 PRO A O 1
ATOM 697 N N . GLU A 1 87 ? -0.475 -7.047 -14.338 1.00 95.25 87 GLU A N 1
ATOM 698 C CA . GLU A 1 87 ? 0.743 -7.821 -14.588 1.00 95.25 87 GLU A CA 1
ATOM 699 C C . GLU A 1 87 ? 1.806 -6.955 -15.291 1.00 95.25 87 GLU A C 1
ATOM 701 O O . GLU A 1 87 ? 1.504 -5.914 -15.891 1.00 95.25 87 GLU A O 1
ATOM 706 N N . TRP A 1 88 ? 3.076 -7.368 -15.229 1.00 94.81 88 TRP A N 1
ATOM 707 C CA . TRP A 1 88 ? 4.181 -6.578 -15.780 1.00 94.81 88 TRP A CA 1
ATOM 708 C C . TRP A 1 88 ? 4.016 -6.302 -17.279 1.00 94.81 88 TRP A C 1
ATOM 710 O O . TRP A 1 88 ? 4.277 -5.192 -17.740 1.00 94.81 88 TRP A O 1
ATOM 720 N N . GLU A 1 89 ? 3.515 -7.273 -18.040 1.00 94.94 89 GLU A N 1
ATOM 721 C CA . GLU A 1 89 ? 3.286 -7.165 -19.481 1.00 94.94 89 GLU A CA 1
ATOM 722 C C . GLU A 1 89 ? 2.275 -6.067 -19.849 1.00 94.94 89 GLU A C 1
ATOM 724 O O . GLU A 1 89 ? 2.312 -5.541 -20.963 1.00 94.94 89 GLU A O 1
ATOM 729 N N . GLU A 1 90 ? 1.390 -5.691 -18.922 1.00 92.94 90 GLU A N 1
ATOM 730 C CA . GLU A 1 90 ? 0.431 -4.597 -19.097 1.00 92.94 90 GLU A CA 1
ATOM 731 C C . GLU A 1 90 ? 1.046 -3.229 -18.762 1.00 92.94 90 GLU A C 1
ATOM 733 O O . GLU A 1 90 ? 0.652 -2.202 -19.328 1.00 92.94 90 GLU A O 1
ATOM 738 N N . VAL A 1 91 ? 2.025 -3.215 -17.852 1.00 91.56 91 VAL A N 1
ATOM 739 C CA . VAL A 1 91 ? 2.725 -2.013 -17.383 1.00 91.56 91 VAL A CA 1
ATOM 740 C C . VAL A 1 91 ? 3.862 -1.630 -18.329 1.00 91.56 91 VAL A C 1
ATOM 742 O O . VAL A 1 91 ? 3.958 -0.466 -18.718 1.00 91.56 91 VAL A O 1
ATOM 745 N N . ALA A 1 92 ? 4.692 -2.592 -18.740 1.00 91.56 92 ALA A N 1
ATOM 746 C CA . ALA A 1 92 ? 5.915 -2.369 -19.513 1.00 91.56 92 ALA A CA 1
ATOM 747 C C . ALA A 1 92 ? 5.721 -1.495 -20.770 1.00 91.56 92 ALA A C 1
ATOM 749 O O . ALA A 1 92 ? 6.517 -0.578 -20.973 1.00 91.56 92 ALA A O 1
ATOM 750 N N . PRO A 1 93 ? 4.657 -1.668 -21.588 1.00 89.19 93 PRO A N 1
ATOM 751 C CA . PRO A 1 93 ? 4.442 -0.843 -22.781 1.00 89.19 93 PRO A CA 1
ATOM 752 C C . PRO A 1 93 ? 4.100 0.625 -22.484 1.00 89.19 93 PRO A C 1
ATOM 754 O O . PRO A 1 93 ? 4.116 1.452 -23.395 1.00 89.19 93 PRO A 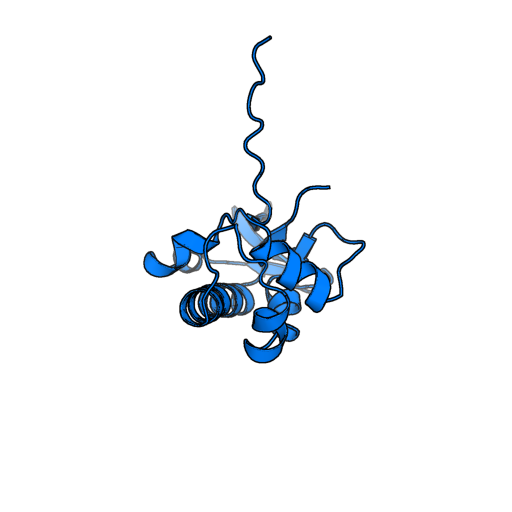O 1
ATOM 757 N N . LYS A 1 94 ? 3.725 0.944 -21.240 1.00 87.00 94 LYS A N 1
ATOM 758 C CA . LYS A 1 94 ? 3.310 2.283 -20.797 1.00 87.00 94 LYS A CA 1
ATOM 759 C C . LYS A 1 94 ? 4.416 3.037 -20.062 1.00 87.00 94 LYS A C 1
ATOM 761 O O . LYS A 1 94 ? 4.257 4.227 -19.795 1.00 87.00 94 LYS A O 1
ATOM 766 N N . VAL A 1 95 ? 5.519 2.365 -19.735 1.00 85.00 95 VAL A N 1
ATOM 767 C CA . VAL A 1 95 ? 6.694 2.996 -19.133 1.00 85.00 95 VAL A CA 1
ATOM 768 C C . VAL A 1 95 ? 7.347 3.892 -20.187 1.00 85.00 95 VAL A C 1
ATOM 770 O O . VAL A 1 95 ? 7.819 3.420 -21.218 1.00 85.00 95 VAL A O 1
ATOM 773 N N . VAL A 1 96 ? 7.332 5.205 -19.953 1.00 72.62 96 VAL A N 1
ATOM 774 C CA . VAL A 1 96 ? 7.922 6.195 -20.864 1.00 72.62 96 VAL A CA 1
ATOM 775 C C . VAL A 1 96 ? 9.426 6.290 -20.605 1.00 72.62 96 VAL A C 1
ATOM 777 O O . VAL A 1 96 ? 9.844 6.495 -19.468 1.00 72.62 96 VAL A O 1
ATOM 780 N N . GLU A 1 97 ? 10.244 6.193 -21.656 1.00 60.56 97 GLU A N 1
ATOM 781 C CA . GLU A 1 97 ? 11.685 6.462 -21.564 1.00 60.56 97 GLU A CA 1
ATOM 782 C C . GLU A 1 97 ? 11.933 7.920 -21.128 1.00 60.56 97 GLU A C 1
ATOM 784 O O . GLU A 1 97 ? 11.611 8.854 -21.864 1.00 60.56 97 GLU A O 1
ATOM 789 N N . GLY A 1 98 ? 12.520 8.134 -19.944 1.00 58.81 98 GLY A N 1
ATOM 790 C CA . GLY A 1 98 ? 13.000 9.458 -19.514 1.00 58.81 98 GLY A CA 1
ATOM 791 C C . GLY A 1 98 ? 12.846 9.758 -18.024 1.00 58.81 98 GLY A C 1
ATOM 792 O O . GLY A 1 98 ? 13.704 10.435 -17.460 1.00 58.81 98 GLY A O 1
ATOM 793 N N . ASP A 1 99 ? 11.819 9.208 -17.380 1.00 54.03 99 ASP A N 1
ATOM 794 C CA . ASP A 1 99 ? 11.811 9.020 -15.927 1.00 54.03 99 ASP A CA 1
ATOM 795 C C . ASP A 1 99 ? 12.508 7.689 -15.625 1.00 54.03 99 ASP A C 1
ATOM 797 O O . ASP A 1 99 ? 12.608 6.846 -16.516 1.00 54.03 99 ASP A O 1
ATOM 801 N N . TYR A 1 100 ? 13.049 7.524 -14.413 1.00 60.25 100 TYR A N 1
ATOM 802 C CA . TYR A 1 100 ? 13.675 6.283 -13.925 1.00 60.25 100 TYR A CA 1
ATOM 803 C C . TYR A 1 100 ? 13.102 5.043 -14.621 1.00 60.25 100 TYR A C 1
ATOM 805 O O . TYR A 1 100 ? 11.886 4.856 -14.608 1.00 60.25 100 TYR A O 1
ATOM 813 N N . SER A 1 101 ? 13.963 4.238 -15.254 1.00 73.75 101 SER A N 1
ATOM 814 C CA . SER A 1 101 ? 13.563 3.059 -16.023 1.00 73.75 101 SER A CA 1
ATOM 815 C C . SER A 1 101 ? 12.865 2.068 -15.099 1.00 73.75 101 SER A C 1
ATOM 817 O O . SER A 1 101 ? 13.525 1.231 -14.494 1.00 73.75 101 SER A O 1
ATOM 819 N N . TRP A 1 102 ? 11.554 2.213 -14.939 1.00 89.00 102 TRP A N 1
ATOM 820 C CA . TRP A 1 102 ? 10.754 1.351 -14.092 1.00 89.00 102 TRP A CA 1
ATOM 821 C C . TRP A 1 102 ? 10.860 -0.063 -14.647 1.00 89.00 102 TRP A C 1
ATOM 823 O O . TRP A 1 102 ? 10.529 -0.298 -15.810 1.00 89.00 102 TRP A O 1
ATOM 833 N N . THR A 1 103 ? 11.402 -0.975 -13.853 1.00 92.12 103 THR A N 1
ATOM 834 C CA . THR A 1 103 ? 11.706 -2.340 -14.279 1.00 92.12 103 THR A CA 1
ATOM 835 C C . THR A 1 103 ? 10.651 -3.330 -13.798 1.00 92.12 103 THR A C 1
ATOM 837 O O . THR A 1 103 ? 9.809 -3.030 -12.950 1.00 92.12 103 THR A O 1
ATOM 840 N N . GLU A 1 104 ? 10.736 -4.560 -14.302 1.00 94.75 104 GLU A N 1
ATOM 841 C CA . GLU A 1 104 ? 9.973 -5.688 -13.767 1.00 94.75 104 GLU A CA 1
ATOM 842 C C . GLU A 1 104 ? 10.299 -5.954 -12.287 1.00 94.75 104 GLU A C 1
ATOM 844 O O . GLU A 1 104 ? 9.431 -6.346 -11.509 1.00 94.75 104 GLU A O 1
ATOM 849 N N . GLU A 1 105 ? 11.544 -5.713 -11.867 1.00 94.94 105 GLU A N 1
ATOM 850 C CA . GLU A 1 105 ? 11.946 -5.852 -10.467 1.00 94.94 105 GLU A CA 1
ATOM 851 C C . GLU A 1 105 ? 11.254 -4.805 -9.586 1.00 94.94 105 GLU A C 1
ATOM 853 O O . GLU A 1 105 ? 10.704 -5.158 -8.539 1.00 94.94 105 GLU A O 1
ATOM 858 N N . ASP A 1 106 ? 11.198 -3.548 -10.038 1.00 92.88 106 ASP A N 1
ATOM 859 C CA . ASP A 1 106 ? 10.477 -2.470 -9.349 1.00 92.88 106 ASP A CA 1
ATOM 860 C C . ASP A 1 106 ? 8.981 -2.781 -9.259 1.00 92.88 106 ASP A C 1
ATOM 862 O O . ASP A 1 106 ? 8.386 -2.670 -8.187 1.00 92.88 106 ASP A O 1
ATOM 866 N N . HIS A 1 107 ? 8.388 -3.249 -10.362 1.00 94.38 107 HIS A N 1
ATOM 867 C CA . HIS A 1 107 ? 7.000 -3.703 -10.415 1.00 94.38 107 HIS A CA 1
ATOM 868 C C . HIS A 1 107 ? 6.716 -4.818 -9.401 1.00 94.38 107 HIS A C 1
ATOM 870 O O . HIS A 1 107 ? 5.790 -4.708 -8.598 1.00 94.38 107 HIS A O 1
ATOM 876 N N . ASN A 1 108 ? 7.535 -5.871 -9.387 1.00 97.00 108 ASN A N 1
ATOM 877 C CA . ASN A 1 108 ? 7.374 -6.997 -8.470 1.00 97.00 108 ASN A CA 1
ATOM 878 C C . ASN A 1 108 ? 7.600 -6.591 -7.009 1.00 97.00 108 ASN A C 1
ATOM 880 O O . ASN A 1 108 ? 6.933 -7.096 -6.105 1.00 97.00 108 ASN A O 1
ATOM 884 N N . SER A 1 109 ? 8.533 -5.673 -6.761 1.00 95.94 109 SER A N 1
ATOM 885 C CA . SER A 1 109 ? 8.772 -5.100 -5.438 1.00 95.94 109 SER A CA 1
ATOM 886 C C . SER A 1 109 ? 7.571 -4.270 -4.966 1.00 95.94 109 SER A C 1
ATOM 888 O O . SER A 1 109 ? 7.108 -4.435 -3.836 1.00 95.94 109 SER A O 1
ATOM 890 N N . PHE A 1 110 ? 6.984 -3.463 -5.851 1.00 95.31 110 PHE A N 1
ATOM 891 C CA . PHE A 1 110 ? 5.777 -2.694 -5.560 1.00 95.31 110 PHE A CA 1
ATOM 892 C C . PHE A 1 110 ? 4.554 -3.593 -5.334 1.00 95.31 110 PHE A C 1
ATOM 894 O O . PHE A 1 110 ? 3.801 -3.387 -4.381 1.00 95.31 110 PHE A O 1
ATOM 901 N N . ARG A 1 111 ? 4.401 -4.658 -6.132 1.00 96.56 111 ARG A N 1
ATOM 902 C CA . ARG A 1 111 ? 3.349 -5.669 -5.956 1.00 96.56 111 ARG A CA 1
ATOM 903 C C . ARG A 1 111 ? 3.396 -6.307 -4.572 1.00 96.56 111 ARG A C 1
ATOM 905 O O . ARG A 1 111 ? 2.350 -6.468 -3.956 1.00 96.56 111 ARG A O 1
ATOM 912 N N . LYS A 1 112 ? 4.591 -6.615 -4.052 1.00 97.88 112 LYS A N 1
ATOM 913 C CA . LYS A 1 112 ? 4.754 -7.150 -2.687 1.00 97.88 112 LYS A CA 1
ATOM 914 C C . LYS A 1 112 ? 4.261 -6.177 -1.620 1.00 97.88 112 LYS A C 1
ATOM 916 O O . LYS A 1 112 ? 3.673 -6.617 -0.636 1.00 97.88 112 LYS A O 1
ATOM 921 N N . LEU A 1 113 ? 4.477 -4.869 -1.797 1.00 97.12 113 LEU A N 1
ATOM 922 C CA . LEU A 1 113 ? 3.896 -3.872 -0.893 1.00 97.12 113 LEU A CA 1
ATOM 923 C C . LEU A 1 113 ? 2.369 -3.847 -1.013 1.00 97.12 113 LEU A C 1
ATOM 925 O O . LEU A 1 113 ? 1.688 -3.899 0.007 1.00 97.12 113 LEU A O 1
ATOM 929 N N . ALA A 1 114 ? 1.834 -3.815 -2.235 1.00 95.75 114 ALA A N 1
ATOM 930 C CA . ALA A 1 114 ? 0.391 -3.828 -2.465 1.00 95.75 114 ALA A CA 1
ATOM 931 C C . ALA A 1 114 ? -0.282 -5.071 -1.853 1.00 95.75 114 ALA A C 1
ATOM 933 O O . ALA A 1 114 ? -1.288 -4.936 -1.159 1.00 95.75 114 ALA A O 1
ATOM 934 N N . GLU A 1 115 ? 0.312 -6.253 -2.027 1.00 97.12 115 GLU A N 1
ATOM 935 C CA . GLU A 1 115 ? -0.131 -7.510 -1.418 1.00 97.12 115 GLU A CA 1
ATOM 936 C C . GLU A 1 115 ? -0.099 -7.423 0.112 1.00 97.12 115 GLU A C 1
ATOM 938 O O . GLU A 1 115 ? -1.118 -7.638 0.768 1.00 97.12 115 GLU A O 1
ATOM 943 N N . TRP A 1 116 ? 1.036 -7.017 0.691 1.00 96.50 116 TRP A N 1
ATOM 944 C CA . TRP A 1 116 ? 1.187 -6.891 2.142 1.00 96.50 116 TRP A CA 1
ATOM 945 C C . TRP A 1 116 ? 0.158 -5.924 2.751 1.00 96.50 116 TRP A C 1
ATOM 947 O O . TRP A 1 116 ? -0.393 -6.184 3.826 1.00 96.50 116 TRP A O 1
ATOM 957 N N . CYS A 1 117 ? -0.143 -4.823 2.060 1.00 94.94 117 CYS A N 1
ATOM 958 C CA . CYS A 1 117 ? -1.180 -3.880 2.465 1.00 94.94 117 CYS A CA 1
ATOM 959 C C . CYS A 1 117 ? -2.592 -4.448 2.287 1.00 94.94 117 CYS A C 1
ATOM 961 O O . CYS A 1 117 ? -3.445 -4.180 3.125 1.00 94.94 117 CYS A O 1
ATOM 963 N N . SER A 1 118 ? -2.851 -5.247 1.250 1.00 93.31 118 SER A N 1
ATOM 964 C CA . SER A 1 118 ? -4.174 -5.838 0.992 1.00 93.31 118 SER A CA 1
ATOM 965 C C . SER A 1 118 ? -4.641 -6.787 2.101 1.00 93.31 118 SER A C 1
ATOM 967 O O . SER A 1 118 ? -5.827 -6.867 2.411 1.00 93.31 118 SER A O 1
ATOM 969 N N . GLU A 1 119 ? -3.702 -7.459 2.767 1.00 92.50 119 GLU A N 1
ATOM 970 C CA . GLU A 1 119 ? -3.981 -8.343 3.903 1.00 92.50 119 GLU A CA 1
ATOM 971 C C . GLU A 1 119 ? -4.324 -7.574 5.193 1.00 92.50 119 GLU A C 1
ATOM 973 O O . GLU A 1 119 ? -4.746 -8.170 6.190 1.00 92.50 119 GLU A O 1
ATOM 978 N N . ARG A 1 120 ? -4.106 -6.252 5.207 1.00 91.75 120 ARG A N 1
ATOM 979 C CA . ARG A 1 120 ? -4.191 -5.391 6.391 1.00 91.75 120 ARG A CA 1
ATOM 980 C C . ARG A 1 120 ? -5.203 -4.265 6.154 1.00 91.75 120 ARG A C 1
ATOM 982 O O . ARG A 1 120 ? -4.933 -3.328 5.407 1.00 91.75 120 ARG A O 1
ATOM 989 N N . PRO A 1 121 ? -6.379 -4.309 6.798 1.00 89.19 121 PRO A N 1
ATOM 990 C CA . PRO A 1 121 ? -7.404 -3.301 6.570 1.00 89.19 121 PRO A CA 1
ATOM 991 C C . PRO A 1 121 ? -6.955 -1.908 7.034 1.00 89.19 121 PRO A C 1
ATOM 993 O O . PRO A 1 121 ? -6.219 -1.762 8.005 1.00 89.19 121 PRO A O 1
ATOM 996 N N . GLY A 1 122 ? -7.450 -0.868 6.364 1.00 89.81 122 GLY A N 1
ATOM 997 C CA . GLY A 1 122 ? -7.159 0.531 6.696 1.00 89.81 122 GLY A CA 1
ATOM 998 C C . GLY A 1 122 ? -6.026 1.162 5.888 1.00 89.81 122 GLY A C 1
ATOM 999 O O . GLY A 1 122 ? -5.869 2.379 5.959 1.00 89.81 122 GLY A O 1
ATOM 1000 N N . PHE A 1 123 ? -5.280 0.387 5.096 1.00 93.75 123 PHE A N 1
ATOM 1001 C CA . PHE A 1 123 ? -4.379 0.958 4.099 1.00 93.75 123 PHE A CA 1
ATOM 1002 C C . PHE A 1 123 ? -5.148 1.514 2.899 1.00 93.75 123 PHE A C 1
ATOM 1004 O O . PHE A 1 123 ? -6.058 0.870 2.370 1.00 93.75 123 PHE A O 1
ATOM 1011 N N . VAL A 1 124 ? -4.760 2.711 2.470 1.00 92.06 124 VAL A N 1
ATOM 1012 C CA . VAL A 1 124 ? -5.357 3.436 1.349 1.00 92.06 124 VAL A CA 1
ATOM 1013 C C . VAL A 1 124 ? -4.241 4.011 0.488 1.00 92.06 124 VAL A C 1
ATOM 1015 O O . VAL A 1 124 ? -3.359 4.696 0.999 1.00 92.06 124 VAL A O 1
ATOM 1018 N N . TRP A 1 125 ? -4.288 3.742 -0.811 1.00 92.25 125 TRP A N 1
ATOM 1019 C CA . TRP A 1 125 ? -3.447 4.414 -1.796 1.00 92.25 125 TRP A CA 1
ATOM 1020 C C . TRP A 1 125 ? -4.090 5.735 -2.187 1.00 92.25 125 TRP A C 1
ATOM 1022 O O . TRP A 1 125 ? -5.291 5.761 -2.451 1.00 92.25 125 TRP A O 1
ATOM 1032 N N . THR A 1 126 ? -3.313 6.812 -2.231 1.00 89.75 126 THR A N 1
ATOM 1033 C CA . THR A 1 126 ? -3.768 8.157 -2.590 1.00 89.75 126 THR A CA 1
ATOM 1034 C C . THR A 1 126 ? -2.896 8.764 -3.685 1.00 89.75 126 THR A C 1
ATOM 1036 O O . THR A 1 126 ? -1.715 8.441 -3.808 1.00 89.75 126 THR A O 1
ATOM 1039 N N . TRP A 1 127 ? -3.480 9.650 -4.492 1.00 86.75 127 TRP A N 1
ATOM 1040 C CA . TRP A 1 127 ? -2.807 10.377 -5.577 1.00 86.75 127 TRP A CA 1
ATOM 1041 C C . TRP A 1 127 ? -3.215 11.859 -5.548 1.00 86.75 127 TRP A C 1
ATOM 1043 O O . TRP A 1 127 ? -4.331 12.186 -5.119 1.00 86.75 127 TRP A O 1
ATOM 1053 N N . PRO A 1 128 ? -2.355 12.779 -6.020 1.00 76.81 128 PRO A N 1
ATOM 1054 C CA . PRO A 1 128 ? -2.694 14.195 -6.108 1.00 76.81 128 PRO A CA 1
ATOM 1055 C C . PRO A 1 128 ? -3.793 14.453 -7.159 1.00 76.81 128 PRO A C 1
ATOM 1057 O O . PRO A 1 128 ? -3.896 13.732 -8.153 1.00 76.81 128 PRO A O 1
ATOM 1060 N N . TYR A 1 129 ? -4.605 15.491 -6.910 1.00 63.12 129 TYR A N 1
ATOM 1061 C CA . TYR A 1 129 ? -5.595 16.042 -7.854 1.00 63.12 129 TYR A CA 1
ATOM 1062 C C . TYR A 1 129 ? -4.937 16.706 -9.065 1.00 63.12 129 TYR A C 1
ATOM 1064 O O . TYR A 1 129 ? -3.913 17.401 -8.868 1.00 63.12 129 TYR A O 1
#

pLDDT: mean 83.98, std 14.89, range [35.88, 97.88]